Protein AF-A0A0Q4R9T2-F1 (afdb_monomer_lite)

Structure (mmCIF, N/CA/C/O backbone):
data_AF-A0A0Q4R9T2-F1
#
_entry.id   AF-A0A0Q4R9T2-F1
#
loop_
_atom_site.group_PDB
_atom_site.id
_atom_site.type_symbol
_atom_site.label_atom_id
_atom_site.label_alt_id
_atom_site.label_comp_id
_atom_site.label_asym_id
_atom_site.label_entity_id
_atom_site.label_seq_id
_atom_site.pdbx_PDB_ins_code
_atom_site.Cartn_x
_atom_site.Cartn_y
_atom_site.Cartn_z
_atom_site.occupancy
_atom_site.B_iso_or_equiv
_atom_site.auth_seq_id
_atom_site.auth_comp_id
_atom_site.auth_asym_id
_atom_site.auth_atom_id
_atom_site.pdbx_PDB_model_num
ATOM 1 N N . MET A 1 1 ? -9.515 9.572 0.137 1.00 93.69 1 MET A N 1
ATOM 2 C CA . MET A 1 1 ? -8.899 8.502 0.961 1.00 93.69 1 MET A CA 1
ATOM 3 C C . MET A 1 1 ? -7.447 8.866 1.236 1.00 93.69 1 MET A C 1
ATOM 5 O O . MET A 1 1 ? -6.839 9.518 0.393 1.00 93.69 1 MET A O 1
ATOM 9 N N . VAL A 1 2 ? -6.874 8.426 2.353 1.00 97.75 2 VAL A N 1
ATOM 10 C CA . VAL A 1 2 ? -5.435 8.574 2.629 1.00 97.75 2 VAL A CA 1
ATOM 11 C C . VAL A 1 2 ? -4.830 7.244 3.058 1.00 97.75 2 VAL A C 1
ATOM 13 O O . VAL A 1 2 ? -5.521 6.386 3.603 1.00 97.75 2 VAL A O 1
ATOM 16 N N . TYR A 1 3 ? -3.536 7.070 2.820 1.00 97.81 3 TYR A N 1
ATOM 17 C CA . TYR A 1 3 ? -2.766 5.936 3.311 1.00 97.81 3 TYR A CA 1
ATOM 18 C C . TYR A 1 3 ? -1.793 6.406 4.386 1.00 97.81 3 TYR A C 1
ATOM 20 O O . TYR A 1 3 ? -0.930 7.239 4.121 1.00 97.81 3 TYR A O 1
ATOM 28 N N . VAL A 1 4 ? -1.908 5.833 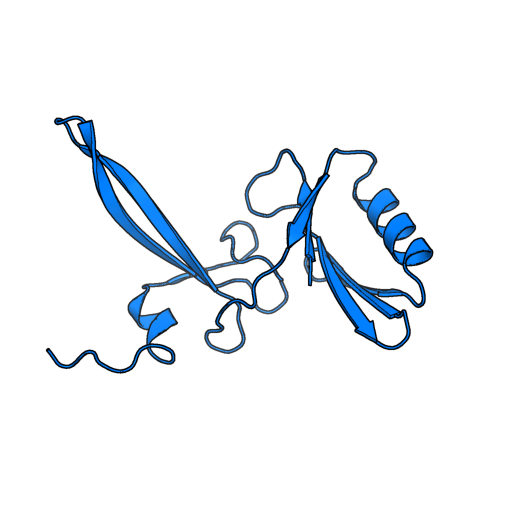5.578 1.00 97.38 4 VAL A N 1
ATOM 29 C CA . VAL A 1 4 ? -0.982 6.030 6.693 1.00 97.38 4 VAL A CA 1
ATOM 30 C C . VAL A 1 4 ? 0.039 4.895 6.619 1.00 97.38 4 VAL A C 1
ATOM 32 O O . VAL A 1 4 ? -0.310 3.722 6.771 1.00 97.38 4 VAL A O 1
ATOM 35 N N . LYS A 1 5 ? 1.290 5.223 6.288 1.00 96.75 5 LYS A N 1
ATOM 36 C CA . LYS A 1 5 ? 2.351 4.250 5.977 1.00 96.75 5 LYS A CA 1
ATOM 37 C C . LYS A 1 5 ? 3.533 4.416 6.935 1.00 96.75 5 LYS A C 1
ATOM 39 O O . LYS A 1 5 ? 3.884 5.560 7.211 1.00 96.75 5 LYS A O 1
ATOM 44 N N . PRO A 1 6 ? 4.182 3.333 7.398 1.00 95.88 6 PRO A N 1
ATOM 45 C CA . PRO A 1 6 ? 5.425 3.457 8.154 1.00 95.88 6 PRO A CA 1
ATOM 46 C C . PRO A 1 6 ? 6.464 4.239 7.342 1.00 95.88 6 PRO A C 1
ATOM 48 O O . PRO A 1 6 ? 6.581 4.023 6.134 1.00 95.88 6 PRO A O 1
ATOM 51 N N . ASN A 1 7 ? 7.238 5.113 7.986 1.00 94.31 7 ASN A N 1
ATOM 52 C CA . ASN A 1 7 ? 8.326 5.832 7.312 1.00 94.31 7 ASN A CA 1
ATOM 53 C C . ASN A 1 7 ? 9.479 4.894 6.903 1.00 94.31 7 ASN A C 1
ATOM 55 O O . ASN A 1 7 ? 10.243 5.196 5.991 1.00 94.31 7 ASN A O 1
ATOM 59 N N . ARG A 1 8 ? 9.588 3.746 7.579 1.00 90.12 8 ARG A N 1
ATOM 60 C CA . ARG A 1 8 ? 10.524 2.658 7.318 1.00 90.12 8 ARG A CA 1
ATOM 61 C C . ARG A 1 8 ? 9.727 1.373 7.178 1.00 90.12 8 ARG A C 1
ATOM 63 O O . ARG A 1 8 ? 9.082 0.922 8.120 1.00 90.12 8 ARG A O 1
ATOM 70 N N . GLY A 1 9 ? 9.753 0.773 5.996 1.00 86.88 9 GLY A N 1
ATOM 71 C CA . GLY A 1 9 ? 9.005 -0.451 5.756 1.00 86.88 9 GLY A CA 1
ATOM 72 C C . GLY A 1 9 ? 9.301 -1.079 4.406 1.00 86.88 9 GLY A C 1
ATOM 73 O O . GLY A 1 9 ? 9.787 -0.437 3.482 1.00 86.88 9 GLY A O 1
ATOM 74 N N . THR A 1 10 ? 8.968 -2.361 4.297 1.00 89.31 10 THR A N 1
ATOM 75 C CA . THR A 1 10 ? 9.046 -3.128 3.053 1.00 89.31 10 THR A CA 1
ATOM 76 C C . THR A 1 10 ? 7.804 -3.999 2.898 1.00 89.31 10 THR A C 1
ATOM 78 O O . THR A 1 10 ? 7.070 -4.268 3.855 1.00 89.31 10 THR A O 1
ATOM 81 N N . GLY A 1 11 ? 7.525 -4.421 1.667 1.00 89.19 11 GLY A N 1
ATOM 82 C CA . GLY A 1 11 ? 6.461 -5.379 1.386 1.00 89.19 11 GLY A CA 1
ATOM 83 C C . GLY A 1 11 ? 5.037 -4.864 1.619 1.00 89.19 11 GLY A C 1
ATOM 84 O O . GLY A 1 11 ? 4.116 -5.660 1.556 1.00 89.19 11 GLY A O 1
ATOM 85 N N . GLY A 1 12 ? 4.818 -3.576 1.908 1.00 90.69 12 GLY A N 1
ATOM 86 C CA . GLY A 1 12 ? 3.487 -3.033 2.220 1.00 90.69 12 GLY A CA 1
ATOM 87 C C . GLY A 1 12 ? 2.955 -3.388 3.617 1.00 90.69 12 GLY A C 1
ATOM 88 O O . GLY A 1 12 ? 1.751 -3.295 3.853 1.00 90.69 12 GLY A O 1
ATOM 89 N N . LYS A 1 13 ? 3.830 -3.811 4.538 1.00 93.69 13 LYS A N 1
ATOM 90 C CA . LYS A 1 13 ? 3.471 -4.087 5.937 1.00 93.69 13 LYS A CA 1
ATOM 91 C C . LYS A 1 13 ? 3.079 -2.795 6.661 1.00 93.69 13 LYS A C 1
ATOM 93 O O . LYS A 1 13 ? 3.702 -1.760 6.454 1.00 93.69 13 LYS A O 1
ATOM 98 N N . GLY A 1 14 ? 2.058 -2.871 7.514 1.00 94.69 14 GLY A N 1
ATOM 99 C CA . GLY A 1 14 ? 1.641 -1.754 8.372 1.00 94.69 14 GLY A CA 1
ATOM 100 C C . GLY A 1 14 ? 0.925 -0.609 7.654 1.00 94.69 14 GLY A C 1
ATOM 101 O O . GLY A 1 14 ? 0.610 0.384 8.293 1.00 94.69 14 GLY A O 1
ATOM 102 N N . ILE A 1 15 ? 0.641 -0.723 6.352 1.00 97.00 15 ILE A N 1
ATOM 103 C CA . ILE A 1 15 ? -0.123 0.302 5.633 1.00 97.00 15 ILE A CA 1
ATOM 104 C C . ILE A 1 15 ? -1.581 0.268 6.097 1.00 97.00 15 ILE A C 1
ATOM 106 O O . ILE A 1 15 ? -2.240 -0.774 6.032 1.00 97.00 15 ILE A O 1
ATOM 110 N N . ILE A 1 16 ? -2.072 1.426 6.527 1.00 98.00 16 ILE A N 1
ATOM 111 C CA . ILE A 1 16 ? -3.455 1.648 6.939 1.00 98.00 16 ILE A CA 1
ATOM 112 C C . ILE A 1 16 ? -4.120 2.540 5.890 1.00 98.00 16 ILE A C 1
ATOM 114 O O . ILE A 1 16 ? -3.639 3.636 5.615 1.00 98.00 16 ILE A O 1
ATOM 118 N N . GLY A 1 17 ? -5.215 2.082 5.292 1.00 98.00 17 GLY A N 1
ATOM 119 C CA . GLY A 1 17 ? -6.019 2.881 4.363 1.00 98.00 17 GLY A CA 1
ATOM 120 C C . GLY A 1 17 ? -7.186 3.502 5.108 1.00 98.00 17 GLY A C 1
ATOM 121 O O . GLY A 1 17 ? -7.894 2.776 5.795 1.00 98.00 17 GLY A O 1
ATOM 122 N N . VAL A 1 18 ? -7.374 4.813 4.988 1.00 98.12 18 VAL A N 1
ATOM 123 C CA . VAL A 1 18 ? -8.395 5.590 5.698 1.00 98.12 18 VAL A CA 1
ATOM 124 C C . VAL A 1 18 ? -9.328 6.272 4.699 1.00 98.12 18 VAL A C 1
ATOM 126 O O . VAL A 1 18 ? -8.893 6.919 3.742 1.00 98.12 18 VAL A O 1
ATOM 129 N N . GLU A 1 19 ? -10.625 6.165 4.955 1.00 97.12 19 GLU A N 1
ATOM 130 C CA . GLU A 1 19 ? -11.700 6.775 4.181 1.00 97.12 19 GLU A CA 1
ATOM 131 C C . GLU A 1 19 ? -12.666 7.503 5.121 1.00 97.12 19 GLU A C 1
ATOM 133 O O . GLU A 1 19 ? -12.996 7.004 6.195 1.00 97.12 19 GLU A O 1
ATOM 138 N N . MET A 1 20 ? -13.134 8.678 4.707 1.00 95.81 20 MET A N 1
ATOM 139 C CA . MET A 1 20 ? -14.262 9.355 5.344 1.00 95.81 20 MET A CA 1
ATOM 140 C C . MET A 1 20 ? -15.547 8.841 4.689 1.00 95.81 20 MET A C 1
ATOM 142 O O . MET A 1 20 ? -15.617 8.791 3.463 1.00 95.81 20 MET A O 1
ATOM 146 N N . LEU A 1 21 ? -16.525 8.420 5.492 1.00 92.50 21 LEU A N 1
ATOM 147 C CA . LEU A 1 21 ? -17.775 7.812 5.016 1.00 92.50 21 LEU A CA 1
ATOM 148 C C . LEU A 1 21 ? -18.921 8.828 4.862 1.00 92.50 21 LEU A C 1
ATOM 150 O O . LEU A 1 21 ? -19.867 8.560 4.132 1.00 92.50 21 LEU A O 1
ATOM 154 N N . GLY A 1 22 ? -18.827 9.980 5.534 1.00 89.69 22 GLY A N 1
ATOM 155 C CA . GLY A 1 22 ? -19.882 10.998 5.625 1.00 89.69 22 GLY A CA 1
ATOM 156 C C . GLY A 1 22 ? -20.240 11.301 7.083 1.00 89.69 22 GLY A C 1
ATOM 157 O O . GLY A 1 22 ? -19.912 10.512 7.966 1.00 89.69 22 GLY A O 1
ATOM 158 N N . GLN A 1 23 ? -20.858 12.459 7.352 1.00 89.31 23 GLN A N 1
ATOM 159 C CA . GLN A 1 23 ? -21.328 12.862 8.696 1.00 89.31 23 GLN A CA 1
ATOM 160 C C . GLN A 1 23 ? -20.261 12.736 9.809 1.00 89.31 23 GLN A C 1
ATOM 162 O O . GLN A 1 23 ? -20.552 12.324 10.926 1.00 89.31 23 GLN A O 1
ATOM 167 N N . GLY A 1 24 ? -18.990 13.022 9.497 1.00 90.88 24 GLY A N 1
ATOM 168 C CA . GLY A 1 24 ? -17.889 12.901 10.465 1.00 90.88 24 GLY A CA 1
ATOM 169 C C . GLY A 1 24 ? -17.507 11.461 10.842 1.00 90.88 24 GLY A C 1
ATOM 170 O O . GLY A 1 24 ? -16.723 11.260 11.768 1.00 90.88 24 GLY A O 1
ATOM 171 N N . SER A 1 25 ? -18.023 10.459 10.123 1.00 96.69 25 SER A N 1
ATOM 172 C CA . SER A 1 25 ? -17.656 9.054 10.297 1.00 96.69 25 SER A CA 1
ATOM 173 C C . SER A 1 25 ? -16.476 8.660 9.411 1.00 96.69 25 SER A C 1
ATOM 175 O O . SER A 1 25 ? -16.342 9.092 8.262 1.00 96.69 25 SER A O 1
ATOM 177 N N . TYR A 1 26 ? -15.631 7.781 9.939 1.00 98.00 26 TYR A N 1
ATOM 178 C CA . TYR A 1 26 ? -14.401 7.320 9.312 1.00 98.00 26 TYR A CA 1
ATOM 179 C C . TYR A 1 26 ? -14.329 5.800 9.303 1.00 98.00 26 TYR A C 1
ATOM 181 O O . TYR A 1 26 ? -14.832 5.117 10.193 1.00 98.00 26 TYR A O 1
ATOM 189 N N . LYS A 1 27 ? -13.629 5.266 8.313 1.00 97.81 27 LYS A N 1
ATOM 190 C CA . LYS A 1 27 ? -13.282 3.856 8.196 1.00 97.81 27 LYS A CA 1
ATOM 191 C C . LYS A 1 27 ? -11.791 3.754 7.968 1.00 97.81 27 LYS A C 1
ATOM 193 O O . LYS A 1 27 ? -11.252 4.479 7.136 1.00 97.81 27 LYS A O 1
ATOM 198 N N . TYR A 1 28 ? -11.132 2.820 8.640 1.00 97.88 28 TYR A N 1
ATOM 199 C CA . TYR A 1 28 ? -9.810 2.395 8.203 1.00 97.88 28 TYR A CA 1
ATOM 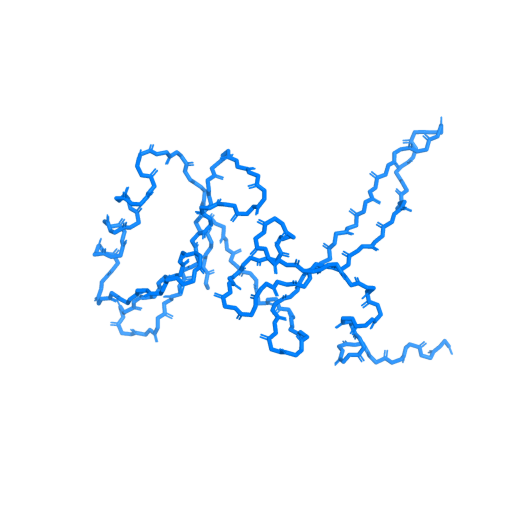200 C C . TYR A 1 28 ? -9.719 0.888 8.037 1.00 97.88 28 TYR A C 1
ATOM 202 O O . TYR A 1 28 ? -10.417 0.123 8.705 1.00 97.88 28 TYR A O 1
ATOM 210 N N . GLN A 1 29 ? -8.814 0.472 7.159 1.00 98.00 29 GLN A N 1
ATOM 211 C CA . GLN A 1 29 ? -8.448 -0.917 6.957 1.00 98.00 29 GLN A CA 1
ATOM 212 C C . GLN A 1 29 ? -6.952 -1.119 7.208 1.00 98.00 29 GLN A C 1
ATOM 214 O O . GLN A 1 29 ? -6.117 -0.418 6.640 1.00 98.00 29 GLN A O 1
ATOM 219 N N . LEU A 1 30 ? -6.624 -2.110 8.038 1.00 97.19 30 LEU A N 1
ATOM 220 C CA . LEU A 1 30 ? -5.268 -2.606 8.271 1.00 97.19 30 LEU A CA 1
ATOM 221 C C . LEU A 1 30 ? -5.250 -4.108 7.984 1.00 97.19 30 LEU A C 1
ATOM 223 O O . LEU A 1 30 ? -5.959 -4.882 8.629 1.00 97.19 30 LEU A O 1
ATOM 227 N N . ASN A 1 31 ? -4.426 -4.532 7.026 1.00 95.25 31 ASN A N 1
ATOM 228 C CA . ASN A 1 31 ? -4.461 -5.893 6.485 1.00 95.25 31 ASN A CA 1
ATOM 229 C C . ASN A 1 31 ? -5.876 -6.248 5.980 1.00 95.25 31 ASN A C 1
ATOM 231 O O . ASN A 1 31 ? -6.354 -5.652 5.016 1.00 95.25 31 ASN A O 1
ATOM 235 N N . THR A 1 32 ? -6.540 -7.214 6.613 1.00 96.06 32 THR A N 1
ATOM 236 C CA . THR A 1 32 ? -7.911 -7.654 6.307 1.00 96.06 32 THR A CA 1
ATOM 237 C C . THR A 1 32 ? -8.938 -7.146 7.318 1.00 96.06 32 THR A C 1
ATOM 239 O O . THR A 1 32 ? -10.113 -7.479 7.202 1.00 96.06 32 THR A O 1
ATOM 242 N N . VAL A 1 33 ? -8.506 -6.387 8.330 1.00 97.19 33 VAL A N 1
ATOM 243 C CA . VAL A 1 33 ? -9.371 -5.889 9.401 1.00 97.19 33 VAL A CA 1
ATOM 244 C C . VAL A 1 33 ? -9.815 -4.478 9.064 1.00 97.19 33 VAL A C 1
ATOM 246 O O . VAL A 1 33 ? -8.983 -3.588 8.884 1.00 97.19 33 VAL A O 1
ATOM 249 N N . THR A 1 34 ? -11.127 -4.282 9.048 1.00 97.75 34 THR A N 1
ATOM 250 C CA . THR A 1 34 ? -11.769 -2.985 8.843 1.00 97.75 34 THR A CA 1
ATOM 251 C C . THR A 1 34 ? -12.408 -2.532 10.146 1.00 97.75 34 THR A C 1
ATOM 253 O O . THR A 1 34 ? -12.990 -3.340 10.869 1.00 97.75 34 THR A O 1
ATOM 256 N N . ARG A 1 35 ? -12.287 -1.243 10.463 1.00 97.81 35 ARG A N 1
ATOM 257 C CA . ARG A 1 35 ? -12.923 -0.616 11.625 1.00 97.81 35 ARG A CA 1
ATOM 258 C C . ARG A 1 35 ? -13.567 0.697 11.219 1.00 97.81 35 ARG A C 1
ATOM 260 O O . ARG A 1 35 ? -13.009 1.419 10.392 1.00 97.81 35 ARG A O 1
ATOM 267 N N . THR A 1 36 ? -14.708 0.993 11.822 1.00 98.00 36 THR A N 1
ATOM 268 C CA . THR A 1 36 ? -15.445 2.246 11.661 1.00 98.00 36 THR A CA 1
ATOM 269 C C . THR A 1 36 ? -15.410 3.049 12.956 1.00 98.00 36 THR A C 1
ATOM 271 O O . THR A 1 36 ? -15.253 2.496 14.045 1.00 98.00 36 THR A O 1
ATOM 274 N N . PHE A 1 37 ? -15.496 4.367 12.818 1.00 98.00 37 PHE A N 1
ATOM 275 C CA . PHE A 1 37 ? -15.374 5.337 13.897 1.00 98.00 37 PHE A CA 1
ATOM 276 C C . PHE A 1 37 ? -16.324 6.494 13.632 1.00 98.00 37 PHE A C 1
ATOM 278 O O . PHE A 1 37 ? -16.415 6.956 12.498 1.00 98.00 37 PHE A O 1
ATOM 285 N N . ASN A 1 38 ? -16.952 7.013 14.681 1.00 96.69 38 ASN A N 1
ATOM 286 C CA . ASN A 1 38 ? -17.889 8.136 14.575 1.00 96.69 38 ASN A CA 1
ATOM 287 C C . ASN A 1 38 ? -17.197 9.496 14.798 1.00 96.69 38 ASN A C 1
ATOM 289 O O . ASN A 1 38 ? -17.862 10.515 14.935 1.00 96.69 38 ASN A O 1
ATOM 293 N N . SER A 1 39 ? -15.863 9.517 14.914 1.00 96.31 39 SER A N 1
ATOM 294 C CA . SER A 1 39 ? -15.081 10.747 15.059 1.00 96.31 39 SER A CA 1
ATOM 295 C C . SER A 1 39 ? -13.626 10.562 14.631 1.00 96.31 39 SER A C 1
ATOM 297 O O . SER A 1 39 ? -13.056 9.471 14.743 1.00 96.31 39 SER A O 1
ATOM 299 N N . ILE A 1 40 ? -12.987 11.656 14.212 1.00 95.62 40 ILE A N 1
ATOM 300 C CA . ILE A 1 40 ? -11.563 11.667 13.852 1.00 95.62 40 ILE A CA 1
ATOM 301 C C . ILE A 1 40 ? -10.662 11.343 15.050 1.00 95.62 40 ILE A C 1
ATOM 303 O O . ILE A 1 40 ? -9.654 10.652 14.892 1.00 95.62 40 ILE A O 1
ATOM 307 N N . ASN A 1 41 ? -11.045 11.779 16.255 1.00 96.94 41 ASN A N 1
ATOM 308 C CA . ASN A 1 41 ? -10.271 11.555 17.476 1.00 96.94 41 ASN A CA 1
ATOM 309 C C . ASN A 1 41 ? -10.218 10.064 17.825 1.00 96.94 41 ASN A C 1
ATOM 311 O O . ASN A 1 41 ? -9.133 9.518 18.010 1.00 96.94 41 ASN A O 1
ATOM 315 N N . SER A 1 42 ? -11.365 9.375 17.824 1.00 97.44 42 SER A N 1
ATOM 316 C CA . SER A 1 42 ? -11.417 7.936 18.127 1.00 97.44 42 SER A CA 1
ATOM 317 C C . SER A 1 42 ? -10.648 7.094 17.100 1.00 97.44 42 SER A C 1
ATOM 319 O O . SER A 1 42 ? -9.915 6.170 17.471 1.00 97.44 42 SER A O 1
ATOM 321 N N . MET A 1 43 ? -10.737 7.459 15.816 1.00 97.50 43 MET A N 1
ATOM 322 C CA . MET A 1 43 ? -9.952 6.843 14.748 1.00 97.50 43 MET A CA 1
ATOM 323 C C . MET A 1 43 ? -8.448 7.064 14.960 1.00 97.50 43 MET A C 1
ATOM 325 O O . MET A 1 43 ? -7.678 6.103 14.942 1.00 97.50 43 MET A O 1
ATOM 329 N N . THR A 1 44 ? -8.026 8.308 15.191 1.00 95.50 44 THR A N 1
ATOM 330 C CA . THR A 1 44 ? -6.612 8.669 15.362 1.00 95.50 44 THR A CA 1
ATOM 331 C C . THR A 1 44 ? -6.012 7.986 16.589 1.00 95.50 44 THR A C 1
ATOM 333 O O . THR A 1 44 ? -4.932 7.406 16.490 1.00 95.50 44 THR A O 1
ATOM 336 N N . SER A 1 45 ? -6.731 7.926 17.716 1.00 96.25 45 SER A N 1
ATOM 337 C CA . SER A 1 45 ? -6.296 7.166 18.896 1.00 96.25 45 SER A CA 1
ATOM 338 C C . SER A 1 45 ? -6.155 5.667 18.608 1.00 96.25 45 SER A C 1
ATOM 340 O O . SER A 1 45 ? -5.219 5.026 19.089 1.00 96.25 45 SER A O 1
ATOM 342 N N . SER A 1 46 ? -7.057 5.083 17.808 1.00 97.12 46 SER A N 1
ATOM 343 C CA . SER A 1 46 ? -6.949 3.681 17.384 1.00 97.12 46 SER A CA 1
ATOM 344 C C . SER A 1 46 ? -5.709 3.445 16.520 1.00 97.12 46 SER A C 1
ATOM 346 O O . SER A 1 46 ? -4.972 2.488 16.764 1.00 97.12 46 SER A O 1
ATOM 348 N N . ILE A 1 47 ? -5.450 4.330 15.553 1.00 96.44 47 ILE A N 1
ATOM 349 C CA . ILE A 1 47 ? -4.263 4.273 14.692 1.00 96.44 47 ILE A CA 1
ATOM 350 C C . ILE A 1 47 ? -2.994 4.415 15.538 1.00 96.44 47 ILE A C 1
ATOM 352 O O . ILE A 1 47 ? -2.114 3.570 15.420 1.00 96.44 47 ILE A O 1
ATOM 356 N N . HIS A 1 48 ? -2.933 5.378 16.461 1.00 94.81 48 HIS A N 1
ATOM 357 C CA . HIS A 1 48 ? -1.776 5.588 17.340 1.00 94.81 48 HIS A CA 1
ATOM 358 C C . HIS A 1 48 ? -1.426 4.338 18.167 1.00 94.81 48 HIS A C 1
ATOM 360 O O . HIS A 1 48 ? -0.260 3.964 18.301 1.00 94.81 48 HIS A O 1
ATOM 366 N N . LYS A 1 49 ? -2.437 3.622 18.683 1.00 95.12 49 LYS A N 1
ATOM 367 C CA . LYS A 1 49 ? -2.230 2.337 19.377 1.00 95.12 49 LYS A CA 1
ATOM 368 C C . LYS A 1 49 ? -1.669 1.252 18.448 1.00 95.12 49 LYS A C 1
ATOM 370 O O . LYS A 1 49 ? -0.933 0.379 18.901 1.00 95.12 49 LYS A O 1
ATOM 375 N N . LYS A 1 50 ? -2.021 1.272 17.157 1.00 94.25 50 LYS A N 1
ATOM 376 C CA . LYS A 1 50 ? -1.523 0.309 16.158 1.00 94.25 50 LYS A CA 1
ATOM 377 C C . LYS A 1 50 ? -0.123 0.639 15.657 1.00 94.25 50 LYS A C 1
ATOM 379 O O . LYS A 1 50 ? 0.630 -0.295 15.392 1.00 94.25 50 LYS A O 1
ATOM 384 N N . THR A 1 51 ? 0.226 1.917 15.544 1.00 93.12 51 THR A N 1
ATOM 385 C CA . THR A 1 51 ? 1.548 2.352 15.081 1.00 93.12 51 THR A CA 1
ATOM 386 C C . THR A 1 51 ? 2.619 2.278 16.168 1.00 93.12 51 THR A C 1
ATOM 388 O O . THR A 1 51 ? 3.792 2.280 15.823 1.00 93.12 51 THR A O 1
ATOM 391 N N . LYS A 1 52 ? 2.247 2.147 17.454 1.00 89.25 52 LYS A N 1
ATOM 392 C CA . LYS A 1 52 ? 3.178 1.981 18.592 1.00 89.25 52 LYS A CA 1
ATOM 393 C C . LYS A 1 52 ? 4.263 3.070 18.660 1.00 89.25 52 LYS A C 1
ATOM 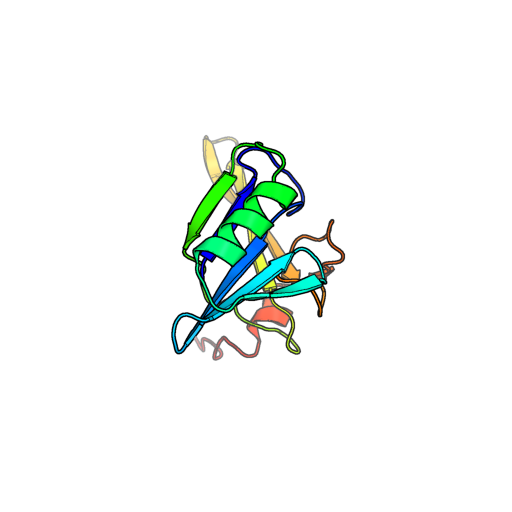395 O O . LYS A 1 52 ? 5.418 2.770 18.932 1.00 89.25 52 LYS A O 1
ATOM 400 N N . SER A 1 53 ? 3.892 4.321 18.388 1.00 81.50 53 SER A N 1
ATOM 401 C CA . SER A 1 53 ? 4.810 5.478 18.371 1.00 81.50 53 SER A CA 1
ATOM 402 C C . SER A 1 53 ? 5.890 5.452 17.279 1.00 81.50 53 SER A C 1
ATOM 404 O O . SER A 1 53 ? 6.745 6.335 17.241 1.00 81.50 53 SER A O 1
ATOM 406 N N . GLU A 1 54 ? 5.834 4.499 16.348 1.00 91.12 54 GLU A N 1
ATOM 407 C CA . GLU A 1 54 ? 6.668 4.533 15.151 1.00 91.12 54 GLU A CA 1
ATOM 408 C C . GLU A 1 54 ? 6.283 5.713 14.254 1.00 91.12 54 GLU A C 1
ATOM 410 O O . GLU A 1 54 ? 5.123 6.136 14.190 1.00 91.12 54 GLU A O 1
ATOM 415 N N . LYS A 1 55 ? 7.261 6.228 13.509 1.00 94.94 55 LYS A N 1
ATOM 416 C CA . LYS A 1 55 ? 7.046 7.336 12.576 1.00 94.94 55 LYS A CA 1
ATOM 417 C C . LYS A 1 55 ? 6.283 6.849 11.345 1.00 94.94 55 LYS A C 1
ATOM 419 O O . LYS A 1 55 ? 6.696 5.908 10.669 1.00 94.94 55 LYS A O 1
ATOM 424 N N . TYR A 1 56 ? 5.185 7.522 11.027 1.00 96.69 56 TYR A N 1
ATOM 425 C CA . TYR A 1 56 ? 4.367 7.253 9.845 1.00 96.69 56 TYR A CA 1
ATOM 426 C C . TYR A 1 56 ? 4.244 8.512 8.988 1.00 96.69 56 TYR A C 1
ATOM 428 O O . TYR A 1 56 ? 4.331 9.630 9.487 1.00 96.69 56 TYR A O 1
ATOM 436 N N . VAL A 1 57 ? 4.021 8.314 7.693 1.00 96.44 57 VAL A N 1
ATOM 437 C CA . VAL A 1 57 ? 3.681 9.364 6.731 1.00 96.44 57 VAL A CA 1
ATOM 438 C C . VAL A 1 57 ? 2.241 9.184 6.269 1.00 96.44 57 VAL A C 1
ATOM 440 O O . VAL A 1 57 ? 1.763 8.055 6.119 1.00 96.44 57 VAL A O 1
ATOM 443 N N . ILE A 1 58 ? 1.548 10.295 6.034 1.00 96.94 58 ILE A N 1
ATOM 444 C CA . ILE A 1 58 ? 0.202 10.300 5.460 1.00 96.94 58 ILE A CA 1
ATOM 445 C C . ILE A 1 58 ? 0.331 10.681 3.992 1.00 96.94 58 ILE A C 1
ATOM 447 O O . ILE A 1 58 ? 0.858 11.737 3.660 1.00 96.94 58 ILE A O 1
ATOM 451 N N . GLN A 1 59 ? -0.146 9.808 3.112 1.00 97.25 59 GLN A N 1
ATOM 452 C CA . GLN A 1 59 ? -0.111 10.013 1.672 1.00 97.25 59 GLN A CA 1
ATOM 453 C C . GLN A 1 59 ? -1.534 10.078 1.123 1.00 97.25 59 GLN A C 1
ATOM 455 O O 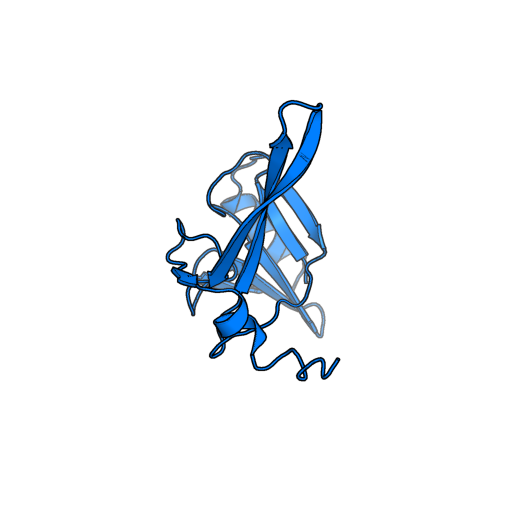. GLN A 1 59 ? -2.346 9.191 1.400 1.00 97.25 59 GLN A O 1
ATOM 460 N N . TYR A 1 60 ? -1.821 11.085 0.296 1.00 97.75 60 TYR A N 1
ATOM 461 C CA . TYR A 1 60 ? -3.076 11.138 -0.448 1.00 97.75 60 TYR A CA 1
ATOM 462 C C . TYR A 1 60 ? -3.205 9.904 -1.348 1.00 97.75 60 TYR A C 1
ATOM 464 O O . TYR A 1 60 ? -2.271 9.537 -2.066 1.00 97.75 60 TYR A O 1
ATOM 472 N N . GLY A 1 61 ? -4.336 9.208 -1.249 1.00 95.00 61 GLY A N 1
ATOM 473 C CA . GLY A 1 61 ? -4.576 8.015 -2.048 1.00 95.00 61 GLY A CA 1
ATOM 474 C C . GLY A 1 61 ? -5.083 8.356 -3.441 1.00 95.00 61 GLY A C 1
ATOM 475 O O . GLY A 1 61 ? -5.787 9.344 -3.627 1.00 95.00 61 GLY A O 1
ATOM 476 N N . ILE A 1 62 ? -4.767 7.484 -4.393 1.00 94.31 62 ILE A N 1
ATOM 477 C CA . ILE A 1 62 ? -5.377 7.465 -5.722 1.00 94.31 62 ILE A CA 1
ATOM 478 C C . ILE A 1 62 ? -6.324 6.270 -5.829 1.00 94.31 62 ILE A C 1
ATOM 480 O O . ILE A 1 62 ? -6.109 5.230 -5.193 1.00 94.31 62 ILE A O 1
ATOM 484 N N . HIS A 1 63 ? -7.365 6.408 -6.642 1.00 92.88 63 HIS A N 1
ATOM 485 C CA . HIS A 1 63 ? -8.267 5.307 -6.954 1.00 92.88 63 HIS A CA 1
ATOM 486 C C . HIS A 1 63 ? -7.583 4.367 -7.950 1.00 92.88 63 HIS A C 1
ATOM 488 O O . HIS A 1 63 ? -7.499 4.662 -9.138 1.00 92.88 63 HIS A O 1
ATOM 494 N N . LEU A 1 64 ? -7.048 3.248 -7.455 1.00 94.44 64 LEU A N 1
ATOM 495 C CA . LEU A 1 64 ? -6.402 2.261 -8.317 1.00 94.44 64 LEU A CA 1
ATOM 496 C C . LEU A 1 64 ? -7.429 1.533 -9.184 1.00 94.44 64 LEU A C 1
ATOM 498 O O . LEU A 1 64 ? -8.522 1.182 -8.724 1.00 94.44 64 LEU A O 1
ATOM 502 N N . LEU A 1 65 ? -7.010 1.226 -10.410 1.00 95.31 65 LEU A N 1
ATOM 503 C CA . LEU A 1 65 ? -7.731 0.327 -11.296 1.00 95.31 65 LEU A CA 1
ATOM 504 C C . LEU A 1 65 ? -7.874 -1.064 -10.671 1.00 95.31 65 LEU A C 1
ATOM 506 O O . LEU A 1 65 ? -7.118 -1.490 -9.786 1.00 95.31 65 LEU A O 1
ATOM 510 N N . ARG A 1 66 ? -8.883 -1.786 -11.157 1.00 95.75 66 ARG A N 1
ATOM 511 C CA . ARG A 1 66 ? -9.215 -3.125 -10.680 1.00 95.75 66 ARG A CA 1
ATOM 512 C C . ARG A 1 66 ? -9.257 -4.123 -11.823 1.00 95.75 66 ARG A C 1
ATOM 514 O O . ARG A 1 66 ? -9.755 -3.832 -12.907 1.00 95.75 66 ARG A O 1
ATOM 521 N N . HIS A 1 67 ? -8.785 -5.327 -11.534 1.00 95.88 67 HIS A N 1
ATOM 522 C CA . HIS A 1 67 ? -8.945 -6.500 -12.381 1.00 95.88 67 HIS A CA 1
ATOM 523 C C . HIS A 1 67 ? -9.647 -7.579 -11.552 1.00 95.88 67 HIS A C 1
ATOM 525 O O . HIS A 1 67 ? -9.151 -7.976 -10.496 1.00 95.88 67 HIS A O 1
ATOM 531 N N . ASN A 1 68 ? -10.835 -8.010 -11.985 1.00 94.06 68 ASN A N 1
ATOM 532 C CA . ASN A 1 68 ? -11.708 -8.936 -11.245 1.00 94.06 68 ASN A CA 1
ATOM 533 C C . ASN A 1 68 ? -11.934 -8.496 -9.784 1.00 94.06 68 ASN A C 1
ATOM 535 O O . ASN A 1 68 ? -11.708 -9.255 -8.844 1.00 94.06 68 ASN A O 1
ATOM 539 N N . ASN A 1 69 ? -12.316 -7.225 -9.607 1.00 94.56 69 ASN A N 1
ATOM 540 C CA . ASN A 1 69 ? -12.543 -6.546 -8.323 1.00 94.56 69 ASN A CA 1
ATOM 541 C C . ASN A 1 69 ? -11.316 -6.429 -7.388 1.00 94.56 69 ASN A C 1
ATOM 543 O O . ASN A 1 69 ? -11.427 -5.952 -6.257 1.00 94.56 69 ASN A O 1
ATOM 547 N N . ARG A 1 70 ? -10.120 -6.803 -7.851 1.00 96.25 70 ARG A N 1
ATOM 548 C CA . ARG A 1 70 ? -8.873 -6.718 -7.080 1.00 96.25 70 ARG A CA 1
ATOM 549 C C . ARG A 1 70 ? -8.057 -5.522 -7.539 1.00 96.25 70 ARG A C 1
ATOM 551 O O . ARG A 1 70 ? -7.889 -5.324 -8.740 1.00 96.25 70 ARG A O 1
ATOM 558 N N . LEU A 1 71 ? -7.535 -4.760 -6.582 1.00 96.62 71 LEU A N 1
ATOM 559 C CA . LEU A 1 71 ? -6.625 -3.648 -6.854 1.00 96.62 71 LEU A CA 1
ATOM 560 C C . LEU A 1 71 ? -5.376 -4.168 -7.558 1.00 96.62 71 LEU A C 1
ATOM 562 O O . LEU A 1 71 ? -4.853 -5.221 -7.183 1.00 96.62 71 LEU A O 1
ATOM 566 N N . PHE A 1 72 ? -4.866 -3.417 -8.523 1.00 97.06 72 PHE A N 1
ATOM 567 C CA . PHE A 1 72 ? -3.531 -3.652 -9.045 1.00 97.06 72 PHE A CA 1
ATOM 568 C C . PHE A 1 72 ? -2.775 -2.345 -9.231 1.00 97.06 72 PHE A C 1
ATOM 570 O O . PHE A 1 72 ? -3.358 -1.268 -9.307 1.00 97.06 72 PHE A O 1
ATOM 577 N N . ASP A 1 73 ? -1.457 -2.462 -9.290 1.00 96.06 73 ASP A N 1
ATOM 578 C CA . ASP A 1 73 ? -0.585 -1.400 -9.766 1.00 96.06 73 ASP A CA 1
ATOM 579 C C . ASP A 1 73 ? 0.470 -1.993 -10.709 1.00 96.06 73 ASP A C 1
ATOM 581 O O . ASP A 1 73 ? 0.549 -3.214 -10.890 1.00 96.06 73 ASP A O 1
ATOM 585 N N . LEU A 1 74 ? 1.281 -1.124 -11.303 1.00 95.56 74 LEU A N 1
ATOM 586 C CA . LEU A 1 74 ? 2.392 -1.511 -12.157 1.00 95.56 74 LEU A CA 1
ATOM 587 C C . LEU A 1 74 ? 3.711 -1.199 -11.452 1.00 95.56 74 LEU A C 1
ATOM 589 O O . LEU A 1 74 ? 3.854 -0.191 -10.756 1.00 95.56 74 LEU A O 1
ATOM 593 N N . ARG A 1 75 ? 4.696 -2.070 -11.638 1.00 94.94 75 ARG A N 1
ATOM 594 C CA . ARG A 1 75 ? 6.092 -1.815 -11.301 1.00 94.94 75 ARG A CA 1
ATOM 595 C C . ARG A 1 75 ? 6.878 -1.778 -12.601 1.00 94.94 75 ARG A C 1
ATOM 597 O O . ARG A 1 75 ? 6.997 -2.796 -13.275 1.00 94.94 75 ARG A O 1
ATOM 604 N N . ILE A 1 76 ? 7.437 -0.615 -12.895 1.00 95.88 76 ILE A N 1
ATOM 605 C CA . ILE A 1 76 ? 8.383 -0.413 -13.987 1.00 95.88 76 ILE A CA 1
ATOM 606 C C . ILE A 1 76 ? 9.781 -0.446 -13.369 1.00 95.88 76 ILE A C 1
ATOM 608 O O . ILE A 1 76 ? 10.041 0.233 -12.374 1.00 95.88 76 ILE A O 1
ATOM 612 N N . MET A 1 77 ? 10.647 -1.302 -13.895 1.00 96.44 77 MET A N 1
ATOM 613 C CA . MET A 1 77 ? 12.044 -1.421 -13.494 1.00 96.44 77 MET A CA 1
ATOM 614 C C . MET A 1 77 ? 12.883 -0.626 -14.481 1.00 96.44 77 MET A C 1
ATOM 616 O O . MET A 1 77 ? 12.792 -0.845 -15.687 1.00 96.44 77 MET A O 1
ATOM 620 N N . VAL A 1 78 ? 13.679 0.300 -13.954 1.00 97.19 78 VAL A N 1
ATOM 621 C CA . VAL A 1 78 ? 14.570 1.151 -14.739 1.00 97.19 78 VAL A CA 1
ATOM 622 C C . VAL A 1 78 ? 16.006 0.949 -14.279 1.00 97.19 78 VAL A C 1
ATOM 624 O O . VAL A 1 78 ? 16.266 0.851 -13.078 1.00 97.19 78 VAL A O 1
ATOM 627 N N . GLN A 1 79 ? 16.935 0.855 -15.222 1.00 97.88 79 GLN A N 1
ATOM 628 C CA . GLN A 1 79 ? 18.362 0.662 -14.956 1.00 97.88 79 GLN A CA 1
ATOM 629 C C . GLN A 1 79 ? 19.181 1.578 -15.861 1.00 97.88 79 GLN A C 1
ATOM 631 O O . GLN A 1 79 ? 18.721 1.966 -16.933 1.00 97.88 79 GLN A O 1
ATOM 636 N N . LYS A 1 80 ? 20.387 1.952 -15.423 1.00 97.75 80 LYS A N 1
ATOM 637 C CA . LYS A 1 80 ? 21.329 2.672 -16.282 1.00 97.75 80 LYS A CA 1
ATOM 638 C C . LYS A 1 80 ? 22.046 1.677 -17.186 1.00 97.75 80 LYS A C 1
ATOM 640 O O . LYS A 1 80 ? 22.633 0.720 -16.688 1.00 97.75 80 LYS A O 1
ATOM 645 N N . ASN A 1 81 ? 22.024 1.925 -18.488 1.00 96.56 81 ASN A N 1
ATOM 646 C CA . ASN A 1 81 ? 22.819 1.177 -19.452 1.00 96.56 81 ASN A CA 1
ATOM 647 C C . ASN A 1 81 ? 24.325 1.526 -19.318 1.00 96.56 81 ASN A C 1
ATOM 649 O O . ASN A 1 81 ? 24.677 2.467 -18.597 1.00 96.56 81 ASN A O 1
ATOM 653 N N . PRO A 1 82 ? 25.237 0.841 -20.036 1.00 97.44 82 PRO A N 1
ATOM 654 C CA . PRO A 1 82 ? 26.676 1.139 -19.990 1.00 97.44 82 PRO A CA 1
ATOM 655 C C . PRO A 1 82 ? 27.057 2.567 -20.418 1.00 97.44 82 PRO A C 1
ATOM 657 O O . PRO A 1 82 ? 28.143 3.038 -20.103 1.00 97.44 82 PRO A O 1
ATOM 660 N N . LYS A 1 83 ? 26.160 3.280 -21.112 1.00 97.12 83 LYS A N 1
ATOM 661 C CA . LYS A 1 83 ? 26.317 4.692 -21.500 1.00 97.12 83 LYS A CA 1
ATOM 662 C C . LYS A 1 83 ? 25.740 5.659 -20.453 1.00 97.12 83 LYS A C 1
ATOM 664 O O . LYS A 1 83 ? 25.629 6.853 -20.719 1.00 97.12 83 LYS A O 1
ATOM 669 N N . GLY A 1 84 ? 25.316 5.159 -19.290 1.00 96.69 84 GLY A N 1
ATOM 670 C CA . GLY A 1 84 ? 24.750 5.945 -18.193 1.00 96.69 84 GLY A CA 1
ATOM 671 C C . GLY A 1 84 ? 23.301 6.407 -18.392 1.00 96.69 84 GLY A C 1
ATOM 672 O O . GLY A 1 84 ? 22.803 7.168 -17.559 1.00 96.69 84 GLY A O 1
ATOM 673 N N . LYS A 1 85 ? 22.610 5.965 -19.453 1.00 97.88 85 LYS A N 1
ATOM 674 C CA . LYS A 1 85 ? 21.220 6.358 -19.749 1.00 97.88 85 LYS A CA 1
ATOM 675 C C . LYS A 1 85 ? 20.226 5.429 -19.058 1.00 97.88 85 LYS A C 1
ATOM 677 O O . LYS A 1 85 ? 20.427 4.220 -19.050 1.00 97.88 85 LYS A O 1
ATOM 682 N N . TRP A 1 86 ? 19.160 5.995 -18.494 1.00 97.50 86 TRP A N 1
ATOM 683 C CA . TRP A 1 86 ? 18.065 5.221 -17.907 1.00 97.50 86 TRP A CA 1
ATOM 684 C C . TRP A 1 86 ? 17.234 4.540 -18.992 1.00 97.50 86 TRP A C 1
ATOM 686 O O . TRP A 1 86 ? 16.758 5.200 -19.911 1.00 97.50 86 TRP A O 1
ATOM 696 N N . GLU A 1 87 ? 17.017 3.241 -18.841 1.00 97.62 87 GLU A N 1
ATOM 697 C CA . GLU A 1 87 ? 16.203 2.423 -19.736 1.00 97.62 87 GLU A CA 1
ATOM 698 C C . GLU A 1 87 ? 15.249 1.550 -18.921 1.00 97.62 87 GLU A C 1
ATOM 700 O O . GLU A 1 87 ? 15.567 1.135 -17.802 1.00 97.62 87 GLU A O 1
ATOM 705 N N . THR A 1 88 ? 14.069 1.272 -19.477 1.00 96.88 88 THR A N 1
ATOM 706 C CA . THR A 1 88 ? 13.126 0.323 -18.875 1.00 96.88 88 THR A CA 1
ATOM 707 C C . THR A 1 88 ? 13.592 -1.094 -19.175 1.00 96.88 88 THR A C 1
ATOM 709 O O . THR A 1 88 ? 13.632 -1.496 -20.331 1.00 96.88 88 THR A O 1
ATOM 712 N N . THR A 1 89 ? 13.907 -1.865 -18.136 1.00 95.75 89 THR A N 1
ATOM 713 C CA . THR A 1 89 ? 14.372 -3.257 -18.263 1.00 95.75 89 THR A CA 1
ATOM 714 C C . THR A 1 89 ? 13.302 -4.282 -17.905 1.00 95.75 89 THR A C 1
ATOM 716 O O . THR A 1 89 ? 13.502 -5.482 -18.068 1.00 95.75 89 THR A O 1
ATOM 719 N N . GLY A 1 90 ? 12.139 -3.829 -17.438 1.00 94.81 90 GLY A N 1
ATOM 720 C CA . GLY A 1 90 ? 10.970 -4.684 -17.336 1.00 94.81 90 GLY A CA 1
ATOM 721 C C . GLY A 1 90 ? 9.771 -4.001 -16.703 1.00 94.81 90 GLY A C 1
ATOM 722 O O . GLY A 1 90 ? 9.884 -3.007 -15.985 1.00 94.81 90 GLY A O 1
ATOM 723 N N . VAL A 1 91 ? 8.600 -4.573 -16.960 1.00 95.69 91 VAL A N 1
ATOM 724 C CA . VAL A 1 91 ? 7.318 -4.090 -16.453 1.00 95.69 91 VAL A CA 1
ATOM 725 C C . VAL A 1 91 ? 6.549 -5.272 -15.891 1.00 95.69 91 VAL A C 1
ATOM 727 O O . VAL A 1 91 ? 6.439 -6.313 -16.531 1.00 95.69 91 VAL A O 1
ATOM 730 N N . ILE A 1 92 ? 6.015 -5.123 -14.681 1.00 95.62 92 ILE A N 1
ATOM 731 C CA . ILE A 1 92 ? 5.232 -6.173 -14.036 1.00 95.62 92 ILE A CA 1
ATOM 732 C C . ILE A 1 92 ? 4.002 -5.602 -13.345 1.00 95.62 92 ILE A C 1
ATOM 734 O O . ILE A 1 92 ? 4.072 -4.625 -12.597 1.00 95.62 92 ILE A O 1
ATOM 738 N N . GLY A 1 93 ? 2.862 -6.241 -13.576 1.00 96.94 93 GLY A N 1
ATOM 739 C CA . GLY A 1 93 ? 1.628 -5.959 -12.868 1.00 96.94 93 GLY A CA 1
ATOM 740 C C . GLY A 1 93 ? 1.598 -6.647 -11.509 1.00 96.94 93 GLY A C 1
ATOM 741 O O . GLY A 1 93 ? 1.895 -7.837 -11.398 1.00 96.94 93 GLY A O 1
ATOM 742 N N . ARG A 1 94 ? 1.209 -5.920 -10.461 1.00 97.19 94 ARG A N 1
ATOM 743 C CA . ARG A 1 94 ? 1.061 -6.450 -9.100 1.00 97.19 94 ARG A CA 1
ATOM 744 C C . ARG A 1 94 ? -0.413 -6.462 -8.719 1.00 97.19 94 ARG A C 1
ATOM 746 O O . ARG A 1 94 ? -0.971 -5.445 -8.317 1.00 97.19 94 ARG A O 1
ATOM 753 N N . LEU A 1 95 ? -1.046 -7.624 -8.843 1.00 97.69 95 LEU A N 1
ATOM 754 C CA . LEU A 1 95 ? -2.448 -7.839 -8.500 1.00 97.69 95 LEU A CA 1
ATOM 755 C C . LEU A 1 95 ? -2.588 -8.132 -7.002 1.00 97.69 95 LEU A C 1
ATOM 757 O O . LEU A 1 95 ? -2.187 -9.195 -6.526 1.00 97.69 95 LEU A O 1
ATOM 761 N N . GLY A 1 96 ? -3.198 -7.219 -6.256 1.00 97.31 96 GLY A N 1
ATOM 762 C CA . GLY A 1 96 ? -3.368 -7.317 -4.810 1.00 97.31 96 GLY A CA 1
ATOM 763 C C . GLY A 1 96 ? -4.258 -8.466 -4.351 1.00 97.31 96 GLY A C 1
ATOM 764 O O . GLY A 1 96 ? -5.040 -9.045 -5.113 1.00 97.31 96 GLY A O 1
ATOM 765 N N . HIS A 1 97 ? -4.128 -8.823 -3.075 1.00 96.62 97 HIS A N 1
ATOM 766 C CA . HIS A 1 97 ? -4.995 -9.812 -2.441 1.00 96.62 97 HIS A CA 1
ATOM 767 C C . HIS A 1 97 ? -6.447 -9.283 -2.381 1.00 96.62 97 HIS A C 1
ATOM 769 O O . HIS A 1 97 ? -6.629 -8.124 -2.013 1.00 96.62 97 HIS A O 1
ATOM 775 N N . PRO A 1 98 ? -7.493 -10.091 -2.664 1.00 95.50 98 PRO A N 1
ATOM 776 C CA . PRO A 1 98 ? -8.879 -9.603 -2.774 1.00 95.50 98 PRO A CA 1
ATOM 777 C C . PRO A 1 98 ? -9.413 -8.844 -1.555 1.00 95.50 98 PRO A C 1
ATOM 779 O O . PRO A 1 98 ? -10.245 -7.957 -1.688 1.00 95.50 98 PRO A O 1
ATOM 782 N N . LYS A 1 99 ? -8.923 -9.193 -0.363 1.00 95.81 99 LYS A N 1
ATOM 783 C CA . LYS A 1 99 ? -9.335 -8.594 0.916 1.00 95.81 99 LYS A CA 1
ATOM 784 C C . LYS A 1 99 ? -8.360 -7.543 1.460 1.00 95.81 99 LYS A C 1
ATOM 786 O O . LYS A 1 99 ? -8.468 -7.194 2.629 1.00 95.81 99 LYS A O 1
ATOM 791 N N . LYS A 1 100 ? -7.358 -7.102 0.690 1.00 96.12 100 LYS A N 1
ATOM 792 C CA . LYS A 1 100 ? -6.344 -6.140 1.158 1.00 96.12 100 LYS A CA 1
ATOM 793 C C . LYS A 1 100 ? -6.280 -4.912 0.255 1.00 96.12 100 LYS A C 1
ATOM 795 O O . LYS A 1 100 ? -6.523 -4.990 -0.942 1.00 96.12 100 LYS A O 1
ATOM 800 N N . ILE A 1 101 ? -5.860 -3.801 0.850 1.00 95.56 101 ILE A N 1
ATOM 801 C CA . ILE A 1 101 ? -5.641 -2.514 0.169 1.00 95.56 101 ILE A CA 1
ATOM 802 C C . ILE A 1 101 ? -4.255 -2.392 -0.486 1.00 95.56 101 ILE A C 1
ATOM 804 O O . ILE A 1 101 ? -3.967 -1.407 -1.154 1.00 95.56 101 ILE A O 1
ATOM 808 N N . VAL A 1 102 ? -3.374 -3.370 -0.263 1.00 96.44 102 VAL A N 1
ATOM 809 C CA . VAL A 1 102 ? -2.000 -3.385 -0.778 1.00 96.44 102 VAL A CA 1
ATOM 810 C C . VAL A 1 102 ? -1.845 -4.426 -1.883 1.00 96.44 102 VAL A C 1
ATOM 812 O O . VAL A 1 102 ? -2.377 -5.534 -1.808 1.00 96.44 102 VAL A O 1
ATOM 815 N N . THR A 1 103 ? -1.065 -4.071 -2.897 1.00 95.75 103 THR A N 1
ATOM 816 C CA . THR A 1 103 ? -0.817 -4.862 -4.115 1.00 95.75 103 THR A CA 1
ATOM 817 C C . THR A 1 103 ? 0.419 -5.756 -4.022 1.00 95.75 103 THR A C 1
ATOM 819 O O . THR A 1 103 ? 0.644 -6.609 -4.877 1.00 95.75 103 THR A O 1
ATOM 822 N N . ASN A 1 104 ? 1.246 -5.563 -2.992 1.00 93.88 104 ASN A N 1
ATOM 823 C CA . ASN A 1 104 ? 2.546 -6.210 -2.880 1.00 93.88 104 ASN A CA 1
ATOM 824 C C . ASN A 1 104 ? 2.428 -7.746 -2.795 1.00 93.88 104 ASN A C 1
ATOM 826 O O . ASN A 1 104 ? 1.607 -8.279 -2.046 1.00 93.88 104 ASN A O 1
ATOM 830 N N . VAL A 1 105 ? 3.295 -8.456 -3.522 1.00 90.81 105 VAL A N 1
ATOM 831 C CA . VAL A 1 105 ? 3.343 -9.927 -3.553 1.00 90.81 105 VAL A CA 1
ATOM 832 C C . VAL A 1 105 ? 3.586 -10.512 -2.158 1.00 90.81 105 VAL A C 1
ATOM 834 O O . VAL A 1 105 ? 2.897 -11.452 -1.769 1.00 90.81 105 VAL A O 1
ATOM 837 N N . CYS A 1 106 ? 4.427 -9.876 -1.334 1.00 91.44 106 CYS A N 1
ATOM 838 C CA . CYS A 1 106 ? 4.674 -10.287 0.055 1.00 91.44 106 CYS A CA 1
ATOM 839 C C . CYS A 1 106 ? 3.427 -10.210 0.957 1.00 91.44 106 CYS A C 1
ATOM 841 O O . CYS A 1 106 ? 3.465 -10.641 2.106 1.00 91.44 106 CYS A O 1
ATOM 843 N N . GLN A 1 107 ? 2.327 -9.626 0.473 1.00 93.25 107 GLN A N 1
ATOM 844 C CA . GLN A 1 107 ? 1.049 -9.521 1.179 1.00 93.25 107 GLN A CA 1
ATOM 845 C C . GLN A 1 107 ? -0.018 -10.463 0.615 1.00 93.25 107 GLN A C 1
ATOM 847 O O . GLN A 1 107 ? -1.192 -10.311 0.959 1.00 93.25 107 GLN A O 1
ATOM 852 N N . GLY A 1 108 ? 0.374 -11.445 -0.200 1.00 91.94 108 GLY A N 1
ATOM 853 C CA . GLY A 1 108 ? -0.536 -12.362 -0.892 1.00 91.94 108 GLY A CA 1
ATOM 854 C C . GLY A 1 108 ? -1.020 -11.827 -2.243 1.00 91.94 108 GLY A C 1
ATOM 855 O O . GLY A 1 108 ? -2.039 -12.28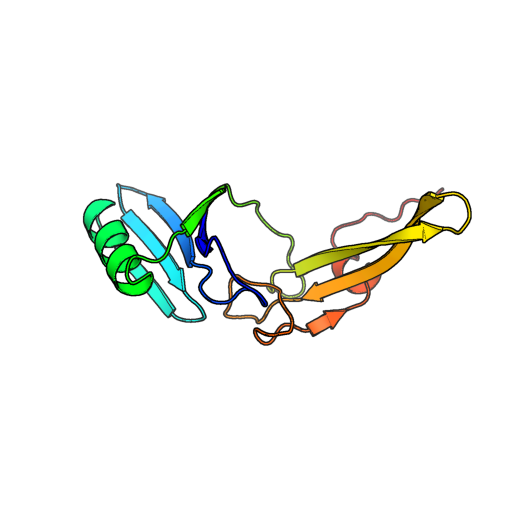6 -2.763 1.00 91.94 108 GLY A O 1
ATOM 856 N N . GLY A 1 109 ? -0.328 -10.823 -2.792 1.00 93.69 109 GLY A N 1
ATOM 857 C CA . GLY A 1 109 ? -0.512 -10.391 -4.175 1.00 93.69 109 GLY A CA 1
ATOM 858 C C . GLY A 1 109 ? 0.051 -11.408 -5.174 1.00 93.69 109 GLY A C 1
ATOM 859 O O . GLY A 1 109 ? 0.783 -12.323 -4.804 1.00 93.69 109 GLY A O 1
ATOM 860 N N . LYS A 1 110 ? -0.288 -11.250 -6.454 1.00 96.12 110 LYS A N 1
ATOM 861 C CA . LYS A 1 110 ? 0.215 -12.075 -7.560 1.00 96.12 110 LYS A CA 1
ATOM 862 C C . LYS A 1 110 ? 0.802 -11.189 -8.652 1.00 96.12 110 LYS A C 1
ATOM 864 O O . LYS A 1 110 ? 0.244 -10.135 -8.948 1.00 96.12 110 LYS A O 1
ATOM 869 N N . SER A 1 111 ? 1.875 -11.649 -9.278 1.00 96.12 111 SER A N 1
ATOM 870 C CA . SER A 1 111 ? 2.398 -11.025 -10.490 1.00 96.12 111 SER A CA 1
ATOM 871 C C . SER A 1 111 ? 1.537 -11.385 -11.696 1.00 96.12 111 SER A C 1
ATOM 873 O O . SER A 1 111 ? 1.105 -12.535 -11.831 1.00 96.12 111 SER A O 1
ATOM 875 N N . LYS A 1 112 ? 1.272 -10.408 -12.562 1.00 96.25 112 LYS A N 1
ATOM 876 C CA . LYS A 1 112 ? 0.547 -10.600 -13.820 1.00 96.25 112 LYS A CA 1
ATOM 877 C C . LYS A 1 112 ? 1.177 -9.781 -14.953 1.00 96.25 112 LYS A C 1
ATOM 879 O O . LYS A 1 112 ? 1.696 -8.697 -14.676 1.00 96.25 112 LYS A O 1
ATOM 884 N N . PRO A 1 113 ? 1.109 -10.279 -16.199 1.00 95.38 113 PRO A N 1
ATOM 885 C CA . PRO A 1 113 ? 1.389 -9.474 -17.382 1.00 95.38 113 PRO A CA 1
ATOM 886 C C . PRO A 1 113 ? 0.509 -8.214 -17.420 1.00 95.38 113 PRO A C 1
ATOM 888 O O . PRO A 1 113 ? -0.627 -8.223 -16.933 1.00 95.38 113 PRO A O 1
ATOM 891 N N . ILE A 1 114 ? 1.064 -7.111 -17.924 1.00 94.56 114 ILE A N 1
ATOM 892 C CA . ILE A 1 114 ? 0.408 -5.796 -17.929 1.00 94.56 114 ILE A CA 1
ATOM 893 C C . ILE A 1 114 ? -0.818 -5.765 -18.848 1.00 94.56 114 ILE A C 1
ATOM 895 O O . ILE A 1 114 ? -1.856 -5.239 -18.456 1.00 94.56 114 ILE A O 1
ATOM 899 N N . ASP A 1 115 ? -0.717 -6.396 -20.013 1.00 93.25 115 ASP A N 1
ATOM 900 C CA . ASP A 1 115 ? -1.777 -6.594 -21.001 1.00 93.25 115 ASP A CA 1
ATOM 901 C C . ASP A 1 115 ? -3.012 -7.243 -20.364 1.00 93.25 115 ASP A C 1
ATOM 903 O O . ASP A 1 115 ? -4.121 -6.731 -20.493 1.00 93.25 115 ASP A O 1
ATOM 907 N N . VAL A 1 116 ? -2.829 -8.285 -19.545 1.00 94.19 116 VAL A N 1
ATOM 908 C CA . VAL A 1 116 ? -3.933 -8.946 -18.828 1.00 94.19 116 VAL A CA 1
ATOM 909 C C . VAL A 1 116 ? -4.653 -7.989 -17.872 1.00 94.19 116 VAL A C 1
ATOM 911 O O . VAL A 1 116 ? -5.878 -8.049 -17.727 1.00 94.19 116 VAL A O 1
ATOM 914 N N . LEU A 1 117 ? -3.908 -7.122 -17.181 1.00 95.50 117 LEU A N 1
ATOM 915 C CA . LEU A 1 117 ? -4.483 -6.195 -16.205 1.00 95.50 117 LEU A CA 1
ATOM 916 C C . LEU A 1 117 ? -5.158 -4.995 -16.871 1.00 95.50 117 LEU A C 1
ATOM 918 O O . LEU A 1 117 ? -6.206 -4.557 -16.393 1.00 95.50 117 LEU A O 1
ATOM 922 N N . LEU A 1 118 ? -4.579 -4.493 -17.961 1.00 93.94 118 LEU A N 1
ATOM 923 C CA . LEU A 1 118 ? -5.034 -3.293 -18.655 1.00 93.94 118 LEU A CA 1
ATOM 924 C C . LEU A 1 118 ? -6.038 -3.561 -19.778 1.00 93.94 118 LEU A C 1
ATOM 926 O O . LEU A 1 118 ? -6.685 -2.615 -20.205 1.00 93.94 118 LEU A O 1
ATOM 930 N N . LYS A 1 119 ? -6.261 -4.819 -20.185 1.00 91.31 119 LYS A N 1
ATOM 931 C CA . LYS A 1 119 ? -7.185 -5.201 -21.272 1.00 91.31 119 LYS A CA 1
ATOM 932 C C . LYS A 1 119 ? -8.568 -4.534 -21.227 1.00 91.31 119 LYS A C 1
ATOM 934 O O . LYS A 1 119 ? -9.167 -4.308 -22.263 1.00 91.31 119 LYS A O 1
ATOM 939 N N . LYS A 1 120 ? -9.110 -4.263 -20.034 1.00 89.88 120 LYS A N 1
ATOM 940 C CA . LYS A 1 120 ? -10.439 -3.634 -19.860 1.00 89.88 120 LYS A CA 1
ATOM 941 C C . LYS A 1 120 ? -10.401 -2.103 -19.750 1.00 89.88 120 LYS A C 1
ATOM 943 O O . LYS A 1 120 ? -11.449 -1.493 -19.590 1.00 89.88 120 LYS A O 1
ATOM 948 N N . HIS A 1 121 ? -9.208 -1.515 -19.744 1.00 90.06 121 HIS A N 1
ATOM 949 C CA . HIS A 1 121 ? -8.953 -0.103 -19.436 1.00 90.06 121 HIS A CA 1
ATOM 950 C C . HIS A 1 121 ? -8.252 0.638 -20.577 1.00 90.06 121 HIS A C 1
ATOM 952 O O . HIS A 1 121 ? -8.103 1.852 -20.502 1.00 90.06 121 HIS A O 1
ATOM 958 N N . ILE A 1 122 ? -7.803 -0.086 -21.601 1.00 87.44 122 ILE A N 1
ATOM 959 C CA . ILE A 1 122 ? -7.185 0.461 -22.803 1.00 87.44 122 ILE A CA 1
ATOM 960 C C . ILE A 1 122 ? -8.086 0.073 -23.974 1.00 87.44 122 ILE A C 1
ATOM 962 O O . ILE A 1 122 ? -8.406 -1.102 -24.138 1.00 87.44 122 ILE A O 1
ATOM 966 N N . THR A 1 123 ? -8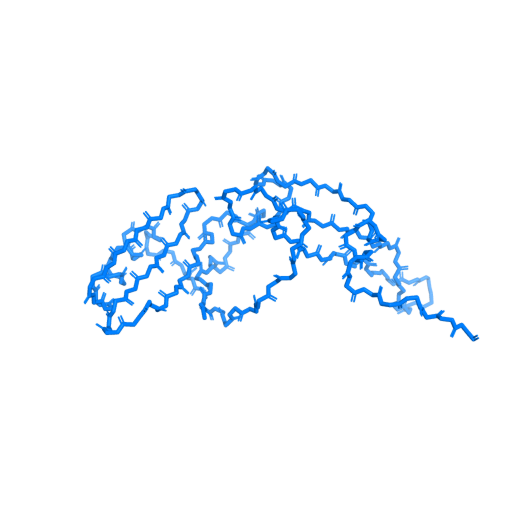.527 1.059 -24.748 1.00 75.62 123 THR A N 1
ATOM 967 C CA . THR A 1 123 ? -9.058 0.842 -26.097 1.00 75.62 123 THR A CA 1
ATOM 968 C C . THR A 1 123 ? -7.890 0.533 -27.016 1.00 75.62 123 THR A C 1
ATOM 970 O O . THR A 1 123 ? -6.857 1.193 -26.887 1.00 75.62 123 THR A O 1
ATOM 973 N N . ASP A 1 124 ? -8.037 -0.450 -27.908 1.00 65.06 124 ASP A N 1
ATOM 974 C CA . ASP A 1 124 ? -7.007 -0.761 -28.898 1.00 65.06 124 ASP A CA 1
ATOM 975 C C . ASP A 1 124 ? -6.544 0.538 -29.559 1.00 65.06 124 ASP A C 1
ATOM 977 O O . ASP A 1 124 ? -7.341 1.291 -30.122 1.00 65.06 124 ASP A O 1
ATOM 981 N N . VAL A 1 125 ? -5.256 0.837 -29.409 1.00 58.59 125 VAL A N 1
ATOM 982 C CA . VAL A 1 125 ? -4.625 1.914 -30.159 1.00 58.59 125 VAL A CA 1
ATOM 983 C C . VAL A 1 125 ? -4.410 1.320 -31.542 1.00 58.59 125 VAL A C 1
ATOM 985 O O . VAL A 1 125 ? -3.394 0.681 -31.792 1.00 58.59 125 VAL A O 1
ATOM 988 N N . THR A 1 126 ? -5.428 1.404 -32.396 1.00 47.91 126 THR A N 1
ATOM 989 C CA . THR A 1 126 ? -5.232 1.231 -33.835 1.00 47.91 126 THR A CA 1
ATOM 990 C C . THR A 1 126 ? -4.270 2.324 -34.280 1.00 47.91 126 THR A C 1
ATOM 992 O O . THR A 1 126 ? -4.591 3.505 -34.121 1.00 47.91 126 THR A O 1
ATOM 995 N N . GLU A 1 127 ? -3.082 1.906 -34.721 1.00 41.50 127 GLU A N 1
ATOM 996 C CA . GLU A 1 127 ? -2.071 2.752 -35.372 1.00 41.50 127 GLU A CA 1
ATOM 997 C C . GLU A 1 127 ? -2.619 3.436 -36.630 1.00 41.50 127 GLU A C 1
ATOM 999 O O . GLU A 1 127 ? -3.452 2.815 -37.334 1.00 41.50 127 GLU A O 1
#

Secondary structure (DSSP, 8-state):
-EEEEESS-STTTT-EEEEEEETTEEEEEETTEEEEESSHHHHHHHHHHHHTT--EEEEE-----EETTEEEEEEEEEEE-TTS-EEEEEEEEEE--TT-S---GGGT-EEE-HHHHHTTT------

Radius of gyration: 17.72 Å; chains: 1; bounding box: 48×25×55 Å

Foldseek 3Di:
DKWKAFPDDPQRALIKDKDDPDQQKIWIDHLLDIDIDNHPVVVVVVSCVSCVPGDIDIGDDDDAADDPQWGKDKDFDWDQDPVRDIDTPDMWMQTCDNRDPDRGVSSVIDIDDPCNRCVVPDDPPPD

pLDDT: mean 93.68, std 8.15, range [41.5, 98.12]

Sequence (127 aa):
MVYVKPNRGTGGKGIIGVEMLGQGSYKYQLNTVTRTFNSINSMTSSIHKKTKSEKYVIQYGIHLLRHNNRLFDLRIMVQKNPKGKWETTGVIGRLGHPKKIVTNVCQGGKSKPIDVLLKKHITDVTE